Protein AF-A0A355V6T3-F1 (afdb_monomer)

Secondary structure (DSSP, 8-state):
-EEE-TTTSTT-EEE--SHHHHHHHHHHHHHHHHHHHHHTTT--SHHHHHHHHHHHHHHHHHHHB-BHHHHHHHHHHHHHHHHHHHTTT--HHHHHHHHHHHHHHHHHHHHHHHHHHHHHHHTTT--BHHHHTT----HHHHHHHHHHHHHHHT-TTGGGHHHHHGGGS--

Sequence (171 aa):
MTMPLDSFWPGALIGIQGPLDAAWLLFTAALWLLTSVYAAGSIRGPVFWTLWLVSMTGNLLLIVSQDALSFYIGFSMMSLAAYGLVIHDRTPVARRAGRIYLQLAVLGEMALLSGLIIISYQLGGAVQFAAWQGSDISALPAALVLIGLGLKAGFWPLHVWLPLAHPAAPA

Mean predicted aligned error: 4.1 Å

Solvent-accessible surface area (backbone atoms only — not comparable to full-atom values): 8857 Å² total; per-residue (Å²): 95,74,48,81,40,55,89,81,41,85,68,34,32,36,39,41,91,48,71,64,52,48,51,51,50,52,54,50,52,49,50,55,49,53,52,48,62,58,38,64,80,75,65,79,62,69,68,58,55,52,30,49,52,44,18,51,49,12,51,56,40,31,69,29,31,46,14,54,63,52,24,47,50,11,47,49,40,19,52,59,24,45,39,58,47,24,27,62,80,63,40,76,66,14,47,52,24,26,50,52,36,47,55,51,51,51,55,16,49,52,30,26,51,52,11,52,52,49,50,17,56,76,56,78,64,48,50,36,53,78,76,53,61,92,54,92,73,59,68,64,36,54,49,26,34,51,49,12,52,33,45,70,71,38,39,89,87,52,27,68,41,53,79,43,32,61,82,35,29,86,127

pLDDT: mean 92.73, std 5.42, range [69.12, 98.38]

Structure (mmCIF, N/CA/C/O backbone):
data_AF-A0A355V6T3-F1
#
_entry.id   AF-A0A355V6T3-F1
#
loop_
_atom_site.group_PDB
_atom_site.id
_atom_site.type_symbol
_atom_site.label_atom_id
_atom_site.label_alt_id
_atom_site.label_comp_id
_atom_site.label_asym_id
_atom_site.label_entity_id
_atom_site.label_seq_id
_atom_site.pdbx_PDB_ins_code
_atom_site.Cartn_x
_atom_site.Cartn_y
_atom_site.Cartn_z
_atom_site.occupancy
_atom_site.B_iso_or_equiv
_atom_site.auth_seq_id
_atom_site.auth_comp_id
_atom_site.auth_asym_id
_atom_site.auth_atom_id
_atom_site.pdbx_PDB_model_num
ATOM 1 N N . MET A 1 1 ? -7.507 -4.790 -19.985 1.00 77.12 1 MET A N 1
ATOM 2 C CA . MET A 1 1 ? -7.963 -3.441 -20.399 1.00 77.12 1 MET A CA 1
ATOM 3 C C . MET A 1 1 ? -7.373 -2.435 -19.427 1.00 77.12 1 MET A C 1
ATOM 5 O O . MET A 1 1 ? -7.514 -2.640 -18.225 1.00 77.12 1 MET A O 1
ATOM 9 N N . THR A 1 2 ? -6.680 -1.414 -19.928 1.00 87.06 2 THR A N 1
ATOM 10 C CA . THR A 1 2 ? -6.137 -0.304 -19.132 1.00 87.06 2 THR A CA 1
ATOM 11 C C . THR A 1 2 ? -6.930 0.969 -19.419 1.00 87.06 2 THR A C 1
ATOM 13 O O . THR A 1 2 ? -7.431 1.156 -20.527 1.00 87.06 2 THR A O 1
ATOM 16 N N . MET A 1 3 ? -7.082 1.818 -18.410 1.00 89.56 3 MET A N 1
ATOM 17 C CA . MET A 1 3 ? -7.765 3.102 -18.478 1.00 89.56 3 MET A CA 1
ATOM 18 C C . MET A 1 3 ? -6.817 4.188 -17.944 1.00 89.56 3 MET A C 1
ATOM 20 O O . MET A 1 3 ? -6.343 4.063 -16.810 1.00 89.56 3 MET A O 1
ATOM 24 N N . PRO A 1 4 ? -6.521 5.232 -18.738 1.00 90.56 4 PRO A N 1
ATOM 25 C CA . PRO A 1 4 ? -5.731 6.366 -18.279 1.00 90.56 4 PRO A CA 1
ATOM 26 C C . PRO A 1 4 ? -6.521 7.235 -17.301 1.00 90.56 4 PRO A C 1
ATOM 28 O O . PRO A 1 4 ? -7.731 7.421 -17.441 1.00 90.56 4 PRO A O 1
ATOM 31 N N . LEU A 1 5 ? -5.808 7.774 -16.317 1.00 88.06 5 LEU A N 1
ATOM 32 C CA . LEU A 1 5 ? -6.316 8.663 -15.273 1.00 88.06 5 LEU A CA 1
ATOM 33 C C . LEU A 1 5 ? -5.525 9.979 -15.244 1.00 88.06 5 LEU A C 1
ATOM 35 O O . LEU A 1 5 ? -5.293 10.552 -14.180 1.00 88.06 5 LEU A O 1
ATOM 39 N N . ASP A 1 6 ? -5.121 10.472 -16.417 1.00 83.44 6 ASP A N 1
ATOM 40 C CA . ASP A 1 6 ? -4.221 11.626 -16.569 1.00 83.44 6 ASP A CA 1
ATOM 41 C C . ASP A 1 6 ? -4.723 12.908 -15.878 1.00 83.44 6 ASP A C 1
ATOM 43 O O . ASP A 1 6 ? -3.938 13.803 -15.571 1.00 83.44 6 ASP A O 1
ATOM 47 N N . SER A 1 7 ? -6.027 12.997 -15.589 1.00 86.62 7 SER A N 1
ATOM 48 C CA . SER A 1 7 ? -6.628 14.093 -14.822 1.00 86.62 7 SER A CA 1
ATOM 49 C C . SER A 1 7 ? -6.164 14.166 -13.364 1.00 86.62 7 SER A C 1
ATOM 51 O O . SER A 1 7 ? -6.288 15.222 -12.750 1.00 86.62 7 SER A O 1
ATOM 53 N N . PHE A 1 8 ? -5.688 13.059 -12.788 1.00 86.19 8 PHE A N 1
ATOM 54 C CA . PHE A 1 8 ? -5.195 13.014 -11.411 1.00 86.19 8 PHE A CA 1
ATOM 55 C C . PHE A 1 8 ? -3.700 13.339 -11.345 1.00 86.19 8 PHE A C 1
ATOM 57 O O . PHE A 1 8 ? -3.297 14.229 -10.598 1.00 86.19 8 PHE A O 1
ATOM 64 N N . TRP A 1 9 ? -2.886 12.644 -12.142 1.00 85.31 9 TRP A N 1
ATOM 65 C CA . TRP A 1 9 ? -1.474 12.958 -12.364 1.00 85.31 9 TRP A CA 1
ATOM 66 C C . TRP A 1 9 ? -0.989 12.383 -13.702 1.00 85.31 9 TRP A C 1
ATOM 68 O O . TRP A 1 9 ? -1.550 11.397 -14.187 1.00 85.31 9 TRP A O 1
ATOM 78 N N . PRO A 1 10 ? 0.071 12.962 -14.300 1.00 86.81 10 PRO A N 1
ATOM 79 C CA . PRO A 1 10 ? 0.616 12.468 -15.558 1.00 86.81 10 PRO A CA 1
ATOM 80 C C . PRO A 1 10 ? 1.069 11.009 -15.451 1.00 86.81 10 PRO A C 1
ATOM 82 O O . PRO A 1 10 ? 1.846 10.658 -14.562 1.00 86.81 10 PRO A O 1
ATOM 85 N N . GLY A 1 11 ? 0.606 10.163 -16.375 1.00 85.50 11 GLY A N 1
ATOM 86 C CA . GLY A 1 11 ? 1.000 8.755 -16.432 1.00 85.50 11 GLY A CA 1
ATOM 87 C C . GLY A 1 11 ? 0.246 7.838 -15.467 1.00 85.50 11 GLY A C 1
ATOM 88 O O . GLY A 1 11 ? 0.610 6.664 -15.375 1.00 85.50 11 GLY A O 1
ATOM 89 N N . ALA A 1 12 ? -0.792 8.342 -14.788 1.00 92.38 12 ALA A N 1
ATOM 90 C CA . ALA A 1 12 ? -1.695 7.534 -13.979 1.00 92.38 12 ALA A CA 1
ATOM 91 C C . ALA A 1 12 ? -2.425 6.506 -14.855 1.00 92.38 12 ALA A C 1
ATOM 93 O O . ALA A 1 12 ? -3.135 6.861 -15.802 1.00 92.38 12 ALA A O 1
ATOM 94 N N . LEU A 1 13 ? -2.282 5.227 -14.523 1.00 94.25 13 LEU A N 1
ATOM 95 C CA . LEU A 1 13 ? -2.901 4.132 -15.253 1.00 94.25 13 LEU A CA 1
ATOM 96 C C . LEU A 1 13 ? -3.472 3.115 -14.273 1.00 94.25 13 LEU A C 1
ATOM 98 O O . LEU A 1 13 ? -2.780 2.613 -13.390 1.00 94.25 13 LEU A O 1
ATOM 102 N N . ILE A 1 14 ? -4.729 2.743 -14.495 1.00 94.19 14 ILE A N 1
ATOM 103 C CA . ILE A 1 14 ? -5.340 1.586 -13.844 1.00 94.19 14 ILE A CA 1
ATOM 104 C C . ILE A 1 14 ? -5.727 0.554 -14.891 1.00 94.19 14 ILE A C 1
ATOM 106 O O . ILE A 1 14 ? -5.997 0.877 -16.047 1.00 94.19 14 ILE A O 1
ATOM 110 N N . GLY A 1 15 ? -5.763 -0.711 -14.515 1.00 94.12 15 GLY A N 1
ATOM 111 C CA . GLY A 1 15 ? -6.179 -1.757 -15.424 1.00 94.12 15 GLY A CA 1
ATOM 112 C C . GLY A 1 15 ? -6.012 -3.150 -14.866 1.00 94.12 15 GLY A C 1
ATOM 113 O O . GLY A 1 15 ? -5.410 -3.369 -13.821 1.00 94.12 15 GLY A O 1
ATOM 114 N N . ILE A 1 16 ? -6.551 -4.090 -15.629 1.00 93.75 16 ILE A N 1
ATOM 115 C CA . ILE A 1 16 ? -6.427 -5.529 -15.414 1.00 93.75 16 ILE A CA 1
ATOM 116 C C . ILE A 1 16 ? -5.705 -6.065 -16.648 1.00 93.75 16 ILE A C 1
ATOM 118 O O . ILE A 1 16 ? -6.240 -5.948 -17.763 1.00 93.75 16 ILE A O 1
ATOM 122 N N . GLN A 1 17 ? -4.482 -6.577 -16.479 1.00 88.56 17 GLN A N 1
ATOM 123 C CA . GLN A 1 17 ? -3.663 -7.041 -17.601 1.00 88.56 17 GLN A CA 1
ATOM 124 C C . GLN A 1 17 ? -3.910 -8.515 -17.917 1.00 88.56 17 GLN A C 1
ATOM 126 O O . GLN A 1 17 ? -3.915 -8.892 -19.088 1.00 88.56 17 GLN A O 1
ATOM 131 N N . GLY A 1 18 ? -4.163 -9.336 -16.895 1.00 90.44 18 GLY A N 1
ATOM 132 C CA . GLY A 1 18 ? -4.325 -10.777 -17.063 1.00 90.44 18 GLY A CA 1
ATOM 133 C C . GLY A 1 18 ? -5.387 -11.420 -16.169 1.00 90.44 18 GLY A C 1
ATOM 134 O O . GLY A 1 18 ? -6.005 -10.761 -15.328 1.00 90.44 18 GLY A O 1
ATOM 135 N N . PRO A 1 19 ? -5.596 -12.740 -16.332 1.00 92.62 19 PRO A N 1
ATOM 136 C CA . PRO A 1 19 ? -6.541 -13.501 -15.518 1.00 92.62 19 PRO A CA 1
ATOM 137 C C . PRO A 1 19 ? -6.129 -13.554 -14.042 1.00 92.62 19 PRO A C 1
ATOM 139 O O . PRO A 1 19 ? -6.999 -13.642 -13.181 1.00 92.62 19 PRO A O 1
ATOM 142 N N . LEU A 1 20 ? -4.826 -13.466 -13.744 1.00 92.38 20 LEU A N 1
ATOM 143 C CA . LEU A 1 20 ? -4.314 -13.439 -12.374 1.00 92.38 20 LEU A CA 1
ATOM 144 C C . LEU A 1 20 ? -4.763 -12.174 -11.632 1.00 92.38 20 LEU A C 1
ATOM 146 O O . LEU A 1 20 ? -5.335 -12.288 -10.552 1.00 92.38 20 LEU A O 1
ATOM 150 N N . ASP A 1 21 ? -4.571 -10.995 -12.227 1.00 90.94 21 ASP A N 1
ATOM 151 C CA . ASP A 1 21 ? -4.984 -9.717 -11.631 1.00 90.94 21 ASP A CA 1
ATOM 152 C C . ASP A 1 21 ? -6.497 -9.695 -11.389 1.00 90.94 21 ASP A C 1
ATOM 154 O O . ASP A 1 21 ? -6.961 -9.289 -10.325 1.00 90.94 21 ASP A O 1
ATOM 158 N N . ALA A 1 22 ? -7.274 -10.189 -12.362 1.00 94.25 22 ALA A N 1
ATOM 159 C CA . ALA A 1 22 ? -8.725 -10.293 -12.253 1.00 94.25 22 ALA A CA 1
ATOM 160 C C . ALA A 1 22 ? -9.142 -11.233 -11.113 1.00 94.25 22 ALA A C 1
ATOM 162 O O . ALA A 1 22 ? -10.001 -10.883 -10.304 1.00 94.25 22 ALA A O 1
ATOM 163 N N . ALA A 1 23 ? -8.523 -12.414 -11.030 1.00 95.88 23 ALA A N 1
ATOM 164 C CA . ALA A 1 23 ? -8.791 -13.380 -9.973 1.00 95.88 23 ALA A CA 1
ATOM 165 C C . ALA A 1 23 ? -8.42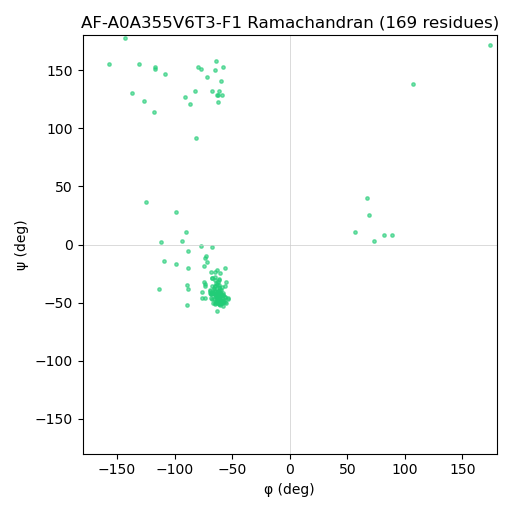9 -12.812 -8.595 1.00 95.88 23 ALA A C 1
ATOM 167 O O . ALA A 1 23 ? -9.211 -12.951 -7.656 1.00 95.88 23 ALA A 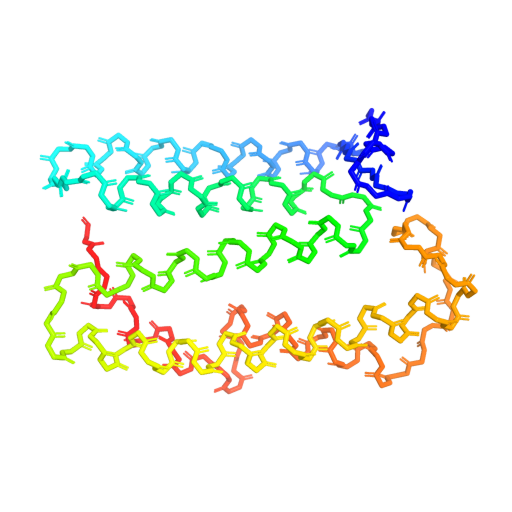O 1
ATOM 168 N N . TRP A 1 24 ? -7.289 -12.127 -8.479 1.00 95.31 24 TRP A N 1
ATOM 169 C CA . TRP A 1 24 ? -6.845 -11.506 -7.235 1.00 95.31 24 TRP A CA 1
ATOM 170 C C . TRP A 1 24 ? -7.755 -10.354 -6.798 1.00 95.31 24 TRP A C 1
ATOM 172 O O . TRP A 1 24 ? -8.118 -10.264 -5.622 1.00 95.31 24 TRP A O 1
ATOM 182 N N . LEU A 1 25 ? -8.188 -9.514 -7.741 1.00 96.25 25 LEU A N 1
ATOM 183 C CA . LEU A 1 25 ? -9.142 -8.438 -7.487 1.00 96.25 25 LEU A CA 1
ATOM 184 C C . LEU A 1 25 ? -10.487 -8.990 -7.002 1.00 96.25 25 LEU A C 1
ATOM 186 O O . LEU A 1 25 ? -11.002 -8.532 -5.984 1.00 96.25 25 LEU A O 1
ATOM 190 N N . LEU A 1 26 ? -11.038 -9.993 -7.695 1.00 96.75 26 LEU A N 1
ATOM 191 C CA . LEU A 1 26 ? -12.306 -10.628 -7.325 1.00 96.75 26 LEU A CA 1
ATOM 192 C C . LEU A 1 26 ? -12.222 -11.316 -5.965 1.00 96.75 26 LEU A C 1
ATOM 194 O O . LEU A 1 26 ? -13.110 -11.140 -5.134 1.00 96.75 26 LEU A O 1
ATOM 198 N N . PHE A 1 27 ? -11.147 -12.067 -5.726 1.00 97.25 27 PHE A N 1
ATOM 199 C CA . PHE A 1 27 ? -10.890 -12.717 -4.446 1.00 97.25 27 PHE A CA 1
ATOM 200 C C . PHE A 1 27 ? -10.868 -11.696 -3.308 1.00 97.25 27 PHE A C 1
ATOM 202 O O . PHE A 1 27 ? -11.571 -11.847 -2.309 1.00 97.25 27 PHE A O 1
ATOM 209 N N . THR A 1 28 ? -10.114 -10.615 -3.487 1.00 96.56 28 THR A N 1
ATOM 210 C CA . THR A 1 28 ? -9.952 -9.598 -2.451 1.00 96.56 28 THR A CA 1
ATOM 211 C C . THR A 1 28 ? -11.246 -8.814 -2.220 1.00 96.56 28 THR A C 1
ATOM 213 O O . THR A 1 28 ? -11.643 -8.603 -1.076 1.00 96.56 28 THR A O 1
ATOM 216 N N . ALA A 1 29 ? -11.966 -8.450 -3.285 1.00 96.88 29 ALA A N 1
ATOM 217 C CA . ALA A 1 29 ? -13.276 -7.810 -3.184 1.00 96.88 29 ALA A CA 1
ATOM 218 C C . ALA A 1 29 ? -14.306 -8.704 -2.471 1.00 96.88 29 ALA A C 1
ATOM 220 O O . ALA A 1 29 ? -15.069 -8.215 -1.637 1.00 96.88 29 ALA A O 1
ATOM 221 N N . ALA A 1 30 ? -14.303 -10.013 -2.744 1.00 97.69 30 ALA A N 1
ATOM 222 C CA . ALA A 1 30 ? -15.159 -10.969 -2.051 1.00 97.69 30 ALA A CA 1
ATOM 223 C C . ALA A 1 30 ? -14.826 -11.049 -0.554 1.00 97.69 30 ALA A C 1
ATOM 225 O O . ALA A 1 30 ? -15.739 -11.033 0.268 1.00 97.69 30 ALA A O 1
ATOM 226 N N . LEU A 1 31 ? -13.541 -11.065 -0.179 1.00 96.94 31 LEU A N 1
ATOM 227 C CA . LEU A 1 31 ? -13.135 -11.035 1.229 1.00 96.94 31 LEU A CA 1
ATOM 228 C C . LEU A 1 31 ? -13.601 -9.759 1.934 1.00 96.94 31 LEU A C 1
ATOM 230 O O . LEU A 1 31 ? -14.192 -9.854 3.010 1.00 96.94 31 LEU A O 1
ATOM 234 N N . TRP A 1 32 ? -13.401 -8.583 1.327 1.00 97.06 32 TRP A N 1
ATOM 235 C CA . TRP A 1 32 ? -13.902 -7.315 1.870 1.00 97.06 32 TRP A CA 1
ATOM 236 C C . TRP A 1 32 ? -15.421 -7.336 2.048 1.00 97.06 32 TRP A C 1
ATOM 238 O O . TRP A 1 32 ? -15.925 -6.899 3.081 1.00 97.06 32 TRP A O 1
ATOM 248 N N . LEU A 1 33 ? -16.165 -7.883 1.084 1.00 96.19 33 LEU A N 1
ATOM 249 C CA . LEU A 1 33 ? -17.620 -7.988 1.170 1.00 96.19 33 LEU A CA 1
ATOM 250 C C . LEU A 1 33 ? -18.059 -8.921 2.306 1.00 96.19 33 LEU A C 1
ATOM 252 O O . LEU A 1 33 ? -18.876 -8.533 3.138 1.00 96.19 33 LEU A O 1
ATOM 256 N N . LEU A 1 34 ? -17.505 -10.134 2.365 1.00 96.56 34 LEU A N 1
ATOM 257 C CA . LEU A 1 34 ? -17.860 -11.136 3.374 1.00 96.56 34 LEU A CA 1
ATOM 258 C C . LEU A 1 34 ? -17.555 -10.644 4.793 1.00 96.56 34 LEU A C 1
ATOM 260 O O . LEU A 1 34 ? -18.388 -10.771 5.689 1.00 96.56 34 LEU A O 1
ATOM 264 N N . THR A 1 35 ? -16.389 -10.028 4.985 1.00 94.69 35 THR A N 1
ATOM 265 C CA . THR A 1 35 ? -15.995 -9.446 6.275 1.00 94.69 35 THR A CA 1
ATOM 266 C C . THR A 1 35 ? -16.852 -8.235 6.642 1.00 94.69 35 THR A C 1
ATOM 268 O O . THR A 1 35 ? -17.226 -8.099 7.804 1.00 94.69 35 THR A O 1
ATOM 271 N N . SER A 1 36 ? -17.268 -7.414 5.669 1.00 94.81 36 SER A N 1
ATOM 272 C CA . SER A 1 36 ? -18.232 -6.327 5.900 1.00 94.81 36 SER A CA 1
ATOM 273 C C . SER A 1 36 ? -19.585 -6.860 6.380 1.00 94.81 36 SER A C 1
ATOM 275 O O . SER A 1 36 ? -20.146 -6.336 7.338 1.00 94.81 36 SER A O 1
ATOM 277 N N . VAL A 1 37 ? -20.111 -7.914 5.745 1.00 95.00 37 VAL A N 1
ATOM 278 C CA . VAL A 1 37 ? -21.391 -8.535 6.137 1.00 95.00 37 VAL A CA 1
ATOM 279 C C . VAL A 1 37 ? -21.308 -9.104 7.551 1.00 95.00 37 VAL A C 1
ATOM 281 O O . VAL A 1 37 ? -22.223 -8.900 8.347 1.00 95.00 37 VAL A O 1
ATOM 284 N N . TYR A 1 38 ? -20.202 -9.771 7.882 1.00 93.56 38 TYR A N 1
ATOM 285 C CA . TYR A 1 38 ? -19.962 -10.290 9.224 1.00 93.56 38 TYR A CA 1
ATOM 286 C C . TYR A 1 38 ? -19.873 -9.160 10.270 1.00 93.56 38 TYR A C 1
ATOM 288 O O . TYR A 1 38 ? -20.603 -9.174 11.263 1.00 93.56 38 TYR A O 1
ATOM 296 N N . ALA A 1 39 ? -19.056 -8.132 10.017 1.00 92.56 39 ALA A N 1
ATOM 297 C CA . ALA A 1 39 ? -18.845 -7.017 10.942 1.00 92.56 39 ALA A CA 1
ATOM 298 C C . ALA A 1 39 ? -20.083 -6.114 11.109 1.00 92.56 39 ALA A C 1
ATOM 300 O O . ALA A 1 39 ? -20.237 -5.467 12.144 1.00 92.56 39 ALA A O 1
ATOM 301 N N . ALA A 1 40 ? -21.001 -6.081 10.135 1.00 91.88 40 ALA A N 1
ATOM 302 C CA . ALA A 1 40 ? -22.241 -5.302 10.211 1.00 91.88 40 ALA A CA 1
ATOM 303 C C . ALA A 1 40 ? -23.153 -5.709 11.383 1.00 91.88 40 ALA A C 1
ATOM 305 O O . ALA A 1 40 ? -23.948 -4.891 11.857 1.00 91.88 40 ALA A O 1
ATOM 306 N N . GLY A 1 41 ? -23.035 -6.950 11.870 1.00 90.25 41 GLY A N 1
ATOM 307 C CA . GLY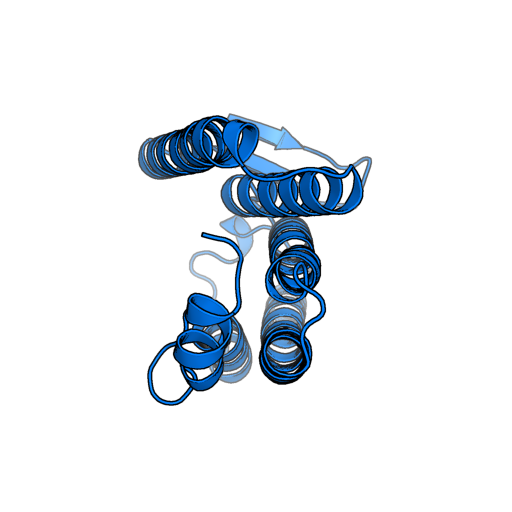 A 1 41 ? -23.787 -7.433 13.028 1.00 90.25 41 GLY A CA 1
ATOM 308 C C . GLY A 1 41 ? -23.279 -6.895 14.371 1.00 90.25 41 GLY A C 1
ATOM 309 O O . GLY A 1 41 ? -24.080 -6.685 15.285 1.00 90.25 41 GLY A O 1
ATOM 310 N N . SER A 1 42 ? -21.973 -6.642 14.491 1.00 89.88 42 SER A N 1
ATOM 311 C CA . SER A 1 42 ? -21.296 -6.356 15.764 1.00 89.88 42 SER A CA 1
ATOM 312 C C . SER A 1 42 ? -20.753 -4.928 15.866 1.00 89.88 42 SER A C 1
ATOM 314 O O . SER A 1 42 ? -20.858 -4.308 16.926 1.00 89.88 42 SER A O 1
ATOM 316 N N . ILE A 1 43 ? -20.215 -4.369 14.780 1.00 92.19 43 ILE A N 1
ATOM 317 C CA . ILE A 1 43 ? -19.502 -3.091 14.798 1.00 92.19 43 ILE A CA 1
ATOM 318 C C . ILE A 1 43 ? -20.445 -1.920 14.529 1.00 92.19 43 ILE A C 1
ATOM 320 O O . ILE A 1 43 ? -21.158 -1.850 13.523 1.00 92.19 43 ILE A O 1
ATOM 324 N N . ARG A 1 44 ? -20.416 -0.937 15.431 1.00 87.25 44 ARG A N 1
ATOM 32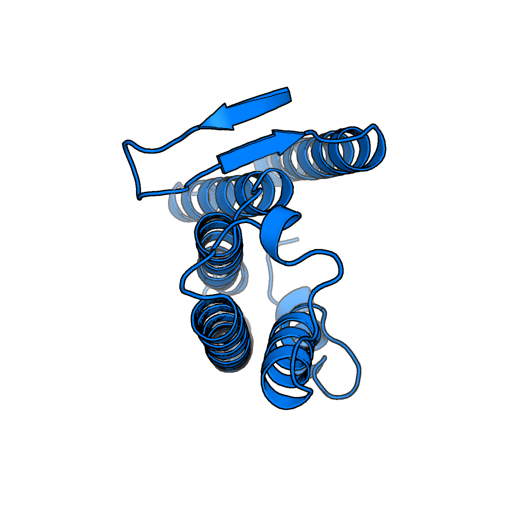5 C CA . ARG A 1 44 ? -21.215 0.289 15.344 1.00 87.25 44 ARG A CA 1
ATOM 326 C C . ARG A 1 44 ? -20.317 1.515 15.223 1.00 87.25 44 ARG A C 1
ATOM 328 O O . ARG A 1 44 ? -19.219 1.569 15.767 1.00 87.25 44 ARG A O 1
ATOM 335 N N . GLY A 1 45 ? -20.845 2.542 14.567 1.00 90.06 45 GLY A N 1
ATOM 336 C CA . GLY A 1 45 ? -20.234 3.866 14.508 1.00 90.06 45 GLY A CA 1
ATOM 337 C C . GLY A 1 45 ? -19.617 4.192 13.143 1.00 90.06 45 GLY A C 1
ATOM 338 O O . GLY A 1 45 ? -18.948 3.354 12.540 1.00 90.06 45 GLY A O 1
ATOM 339 N N . PRO A 1 46 ? -19.808 5.428 12.651 1.00 93.25 46 PRO A N 1
ATOM 340 C CA . PRO A 1 46 ? -19.424 5.805 11.291 1.00 93.25 46 PRO A CA 1
ATOM 341 C C . PRO A 1 46 ? -17.907 5.812 11.080 1.00 93.25 46 PRO A C 1
ATOM 343 O O . PRO A 1 46 ? -17.445 5.531 9.985 1.00 93.25 46 PRO A O 1
ATOM 346 N N . VAL A 1 47 ? -17.118 6.079 12.127 1.00 95.12 47 VAL A N 1
ATOM 347 C CA . VAL A 1 47 ? -15.653 6.186 12.016 1.00 95.12 47 VAL A CA 1
ATOM 348 C C . VAL A 1 47 ? -15.016 4.869 11.570 1.00 95.12 47 VAL A C 1
ATOM 350 O O . VAL A 1 47 ? -14.144 4.890 10.706 1.00 95.12 47 VAL A O 1
ATOM 353 N N . PHE A 1 48 ? -15.460 3.734 12.121 1.00 95.06 48 PHE A N 1
ATOM 354 C CA . PHE A 1 48 ? -14.960 2.423 11.704 1.00 95.06 48 PHE A CA 1
ATOM 355 C C . PHE A 1 48 ? -15.271 2.169 10.233 1.00 95.06 48 PHE A C 1
ATOM 357 O O . PHE A 1 48 ? -14.367 1.870 9.466 1.00 95.06 48 PHE A O 1
ATOM 364 N N . TRP A 1 49 ? -16.531 2.356 9.831 1.00 96.06 49 TRP A N 1
ATOM 365 C CA . TRP A 1 49 ? -16.975 2.094 8.464 1.00 96.06 49 TRP A CA 1
ATOM 366 C C . TRP A 1 49 ? -16.316 3.018 7.440 1.00 96.06 49 TRP A C 1
ATOM 368 O O . TRP A 1 49 ? -15.954 2.564 6.360 1.00 96.06 49 TRP A O 1
ATOM 378 N N . THR A 1 50 ? -16.064 4.282 7.785 1.00 97.31 50 THR A N 1
ATOM 379 C CA . THR A 1 50 ? -15.283 5.184 6.931 1.00 97.31 50 THR A CA 1
ATOM 380 C C . THR A 1 50 ? -13.855 4.676 6.752 1.00 97.31 50 THR A C 1
ATOM 382 O O . THR A 1 50 ? -13.384 4.573 5.624 1.00 97.31 50 THR A O 1
ATOM 385 N N . LEU A 1 51 ? -13.162 4.324 7.839 1.00 97.25 51 LEU A N 1
ATOM 386 C CA . LEU A 1 51 ? -11.792 3.800 7.765 1.00 97.25 51 LEU A CA 1
ATOM 387 C C . LEU A 1 51 ? -11.732 2.450 7.042 1.00 97.25 51 LEU A C 1
ATOM 389 O O . LEU A 1 51 ? -10.795 2.191 6.295 1.00 97.25 51 LEU A O 1
ATOM 393 N N . TRP A 1 52 ? -12.750 1.614 7.222 1.00 97.00 52 TRP A N 1
ATOM 394 C CA . TRP A 1 52 ? -12.907 0.339 6.540 1.00 97.00 52 TRP A CA 1
ATOM 395 C C . TRP A 1 52 ? -13.020 0.531 5.028 1.00 97.00 52 TRP A C 1
ATOM 397 O O . TRP A 1 52 ? -12.248 -0.053 4.274 1.00 97.00 52 TRP A O 1
ATOM 407 N N . LEU A 1 53 ? -13.918 1.416 4.587 1.00 97.25 53 LEU A N 1
ATOM 408 C CA . LEU A 1 53 ? -14.116 1.726 3.171 1.00 97.25 53 LEU A CA 1
ATOM 409 C C . LEU A 1 53 ? -12.897 2.411 2.548 1.00 97.25 53 LEU A C 1
ATOM 411 O O . LEU A 1 53 ? -12.555 2.111 1.407 1.00 97.25 53 LEU A O 1
ATOM 415 N N . VAL A 1 54 ? -12.210 3.292 3.281 1.00 98.25 54 VAL A N 1
ATOM 416 C CA . VAL A 1 54 ? -10.940 3.881 2.824 1.00 98.25 54 VAL A CA 1
ATOM 417 C C . VAL A 1 54 ? -9.874 2.795 2.679 1.00 98.25 54 VAL A C 1
ATOM 419 O O . VAL A 1 54 ? -9.178 2.759 1.666 1.00 98.25 54 VAL A O 1
ATOM 422 N N . SER A 1 55 ? -9.782 1.871 3.639 1.00 97.62 55 SER A N 1
ATOM 423 C CA . SER A 1 55 ? -8.821 0.768 3.584 1.00 97.62 55 SER A CA 1
ATOM 424 C C . SER A 1 55 ? -9.081 -0.161 2.395 1.00 97.62 55 SER A C 1
ATOM 426 O O . SER A 1 55 ? -8.176 -0.439 1.607 1.00 97.62 55 SER A O 1
ATOM 428 N N . MET A 1 56 ? -10.345 -0.551 2.209 1.00 97.94 56 MET A N 1
ATOM 429 C CA . MET A 1 56 ? -10.820 -1.314 1.057 1.00 97.94 56 MET A CA 1
ATOM 430 C C . MET A 1 56 ? -10.513 -0.591 -0.257 1.00 97.94 56 MET A C 1
ATOM 432 O O . MET A 1 56 ? -9.973 -1.196 -1.176 1.00 97.94 56 MET A O 1
ATOM 436 N N . THR A 1 57 ? -10.812 0.706 -0.352 1.00 98.00 57 THR A N 1
ATOM 437 C CA . THR A 1 57 ? -10.569 1.496 -1.569 1.00 98.00 57 THR A CA 1
ATOM 438 C C . THR A 1 57 ? -9.084 1.532 -1.911 1.00 98.00 57 THR A C 1
ATOM 440 O O . THR A 1 57 ? -8.721 1.266 -3.054 1.00 98.00 57 THR A O 1
ATOM 443 N N . GLY A 1 58 ? -8.217 1.790 -0.926 1.00 97.88 58 GLY A N 1
ATOM 444 C CA . GLY A 1 58 ? -6.770 1.764 -1.127 1.00 97.88 58 GLY A CA 1
ATOM 445 C C . GLY A 1 58 ? -6.270 0.391 -1.585 1.00 97.88 58 GLY A C 1
ATOM 446 O O . GLY A 1 58 ? -5.470 0.293 -2.514 1.00 97.88 58 GLY A O 1
ATOM 447 N N . ASN A 1 59 ? -6.803 -0.676 -0.990 1.00 97.94 59 ASN A N 1
ATOM 448 C CA . ASN A 1 59 ? -6.466 -2.047 -1.346 1.00 97.94 59 ASN A CA 1
ATOM 449 C C . ASN A 1 59 ? -6.912 -2.434 -2.767 1.00 97.94 59 ASN A C 1
ATOM 451 O O . ASN A 1 59 ? -6.158 -3.065 -3.499 1.00 97.94 59 ASN A O 1
ATOM 455 N N . LEU A 1 60 ? -8.108 -2.036 -3.192 1.00 97.25 60 LEU A N 1
ATOM 456 C CA . LEU A 1 60 ? -8.557 -2.286 -4.561 1.00 97.25 60 LEU A CA 1
ATOM 457 C C . LEU A 1 60 ? -7.767 -1.436 -5.565 1.00 97.25 60 LEU A C 1
ATOM 459 O O . LEU A 1 60 ? -7.373 -1.944 -6.613 1.00 97.25 60 LEU A O 1
ATOM 463 N N . LEU A 1 61 ? -7.480 -0.174 -5.225 1.00 96.44 61 LEU A N 1
ATOM 464 C CA . LEU A 1 61 ? -6.695 0.735 -6.060 1.00 96.44 61 LEU A CA 1
ATOM 465 C C . LEU A 1 61 ? -5.287 0.193 -6.314 1.00 96.44 61 LEU A C 1
ATOM 467 O O . LEU A 1 61 ? -4.857 0.158 -7.466 1.00 96.44 61 LEU A O 1
ATOM 471 N N . LEU A 1 62 ? -4.576 -0.267 -5.277 1.00 96.25 62 LEU A N 1
ATOM 472 C CA . LEU A 1 62 ? -3.211 -0.772 -5.457 1.00 96.25 62 LEU A CA 1
ATOM 473 C C . LEU A 1 62 ? -3.170 -2.038 -6.329 1.00 96.25 62 LEU A C 1
ATOM 475 O O . LEU A 1 62 ? -2.201 -2.220 -7.056 1.00 96.25 62 LEU A O 1
ATOM 479 N N . ILE A 1 63 ? -4.216 -2.878 -6.306 1.00 95.94 63 ILE A N 1
ATOM 480 C CA . ILE A 1 63 ? -4.305 -4.088 -7.147 1.00 95.94 63 ILE A CA 1
ATOM 481 C C . ILE A 1 63 ? -4.439 -3.728 -8.628 1.00 95.94 63 ILE A C 1
ATOM 483 O O . ILE A 1 63 ? -3.825 -4.371 -9.473 1.00 95.94 63 ILE A O 1
ATOM 487 N N . VAL A 1 64 ? -5.244 -2.713 -8.952 1.00 96.25 64 VAL A N 1
ATOM 488 C CA . VAL A 1 64 ? -5.480 -2.313 -10.350 1.00 96.25 64 VAL A CA 1
ATOM 489 C C . VAL A 1 64 ? -4.461 -1.299 -10.866 1.00 96.25 64 VAL A C 1
ATOM 491 O O . VAL A 1 64 ? -4.509 -0.946 -12.040 1.00 96.25 64 VAL A O 1
ATOM 494 N N . SER A 1 65 ? -3.561 -0.802 -10.020 1.00 96.12 65 SER A N 1
ATOM 495 C CA . SER A 1 65 ? -2.570 0.212 -10.388 1.00 96.12 65 SER A CA 1
ATOM 496 C C . SER A 1 65 ? -1.540 -0.331 -11.376 1.00 96.12 65 SER A C 1
ATOM 498 O O . SER A 1 65 ? -0.950 -1.385 -11.164 1.00 96.12 65 SER A O 1
ATOM 500 N N . GLN A 1 66 ? -1.292 0.426 -12.442 1.00 96.06 66 GLN A N 1
ATOM 501 C CA . GLN A 1 66 ? -0.311 0.110 -13.488 1.00 96.06 66 GLN A CA 1
ATOM 502 C C . GLN A 1 66 ? 0.881 1.082 -13.483 1.00 96.06 66 GLN A C 1
ATOM 504 O O . GLN A 1 66 ? 1.799 0.967 -14.301 1.00 96.06 66 GLN A O 1
ATOM 509 N N . ASP A 1 67 ? 0.882 2.018 -12.538 1.00 95.81 67 ASP A N 1
ATOM 510 C CA . ASP A 1 67 ? 1.965 2.943 -12.248 1.00 95.81 67 ASP A CA 1
ATOM 511 C C . ASP A 1 67 ? 2.298 2.971 -10.750 1.00 95.81 67 ASP A C 1
ATOM 513 O O . ASP A 1 67 ? 1.471 2.676 -9.879 1.00 95.81 67 ASP A O 1
ATOM 517 N N . ALA A 1 68 ? 3.540 3.346 -10.461 1.00 96.25 68 ALA A N 1
ATOM 518 C CA . ALA A 1 68 ? 4.115 3.344 -9.127 1.00 96.25 68 ALA A CA 1
ATOM 519 C C . ALA A 1 68 ? 3.436 4.316 -8.157 1.00 96.25 68 ALA A C 1
ATOM 521 O O . ALA A 1 68 ? 3.360 4.026 -6.961 1.00 96.25 68 ALA A O 1
ATOM 522 N N . LEU A 1 69 ? 2.942 5.455 -8.651 1.00 95.06 69 LEU A N 1
ATOM 523 C CA . LEU A 1 69 ? 2.329 6.470 -7.802 1.00 95.06 69 LEU A CA 1
ATOM 524 C C . LEU A 1 69 ? 0.920 6.047 -7.376 1.00 95.06 69 LEU A C 1
ATOM 526 O O . LEU A 1 69 ? 0.627 6.079 -6.181 1.00 95.06 69 LEU A O 1
ATOM 530 N N . SER A 1 70 ? 0.089 5.563 -8.306 1.00 96.00 70 SER A N 1
ATOM 531 C CA . SER A 1 70 ? -1.219 4.963 -7.993 1.00 96.00 70 SER A CA 1
ATOM 532 C C . SER A 1 70 ? -1.080 3.807 -7.007 1.00 96.00 70 SER A C 1
ATOM 534 O O . SER A 1 70 ? -1.798 3.755 -6.004 1.00 96.00 70 SER A O 1
ATOM 536 N N . PHE A 1 71 ? -0.099 2.927 -7.244 1.00 96.94 71 PHE A N 1
ATOM 537 C CA . PHE A 1 71 ? 0.191 1.807 -6.356 1.00 96.94 71 PHE A CA 1
ATOM 538 C C . PHE A 1 71 ? 0.532 2.289 -4.945 1.00 96.94 71 PHE A C 1
ATOM 540 O O . PHE A 1 71 ? -0.068 1.829 -3.973 1.00 96.94 71 PHE A O 1
ATOM 547 N N . TYR A 1 72 ? 1.458 3.246 -4.824 1.00 97.31 72 TYR A N 1
ATOM 548 C CA . TYR A 1 72 ? 1.866 3.794 -3.534 1.00 97.31 72 TYR A CA 1
ATOM 549 C C . TYR A 1 72 ? 0.708 4.486 -2.806 1.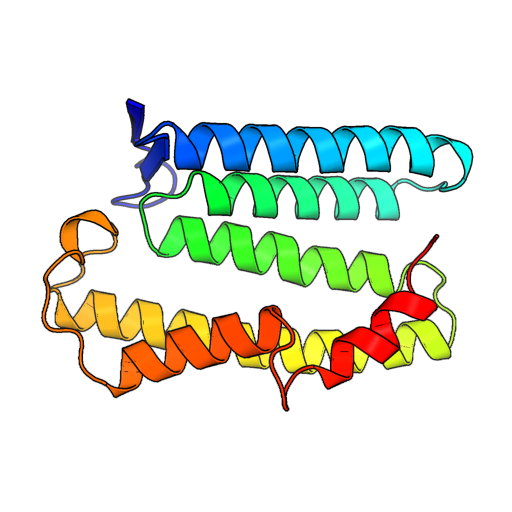00 97.31 72 TYR A C 1
ATOM 551 O O . TYR A 1 72 ? 0.537 4.286 -1.604 1.00 97.31 72 TYR A O 1
ATOM 559 N N . ILE A 1 73 ? -0.116 5.258 -3.519 1.00 96.44 73 ILE A N 1
ATOM 560 C CA . ILE A 1 73 ? -1.281 5.936 -2.940 1.00 96.44 73 ILE A CA 1
ATOM 561 C C . ILE A 1 73 ? -2.282 4.915 -2.404 1.00 96.44 73 ILE A C 1
ATOM 563 O O . ILE A 1 73 ? -2.707 5.036 -1.255 1.00 96.44 73 ILE A O 1
ATOM 567 N N . GLY A 1 74 ? -2.630 3.889 -3.187 1.00 97.38 74 GLY A N 1
ATOM 568 C CA . GLY A 1 74 ? -3.519 2.823 -2.725 1.00 97.38 74 GLY A CA 1
ATOM 569 C C . GLY A 1 74 ? -2.945 2.080 -1.516 1.00 97.38 74 GLY A C 1
ATOM 570 O O . GLY A 1 74 ? -3.634 1.862 -0.517 1.00 97.38 74 GLY A O 1
ATOM 571 N N . PHE A 1 75 ? -1.649 1.774 -1.559 1.00 96.94 75 PHE A N 1
ATOM 572 C CA . PHE A 1 75 ? -0.935 1.095 -0.484 1.00 96.94 75 PHE A CA 1
ATOM 573 C C . PHE A 1 75 ? -0.896 1.907 0.819 1.00 96.94 75 PHE A C 1
ATOM 575 O O . PHE A 1 75 ? -1.230 1.373 1.879 1.00 96.94 75 PHE A O 1
ATOM 582 N N . SER A 1 76 ? -0.537 3.192 0.753 1.00 97.00 76 SER A N 1
ATOM 583 C CA . SER A 1 76 ? -0.493 4.094 1.911 1.00 97.00 76 SER A CA 1
ATOM 584 C C . SER A 1 76 ? -1.901 4.372 2.450 1.00 97.00 76 SER A C 1
ATOM 586 O O . SER A 1 76 ? -2.131 4.290 3.655 1.00 97.00 76 SER A O 1
ATOM 588 N N . MET A 1 77 ? -2.892 4.571 1.573 1.00 97.31 77 MET A N 1
ATOM 589 C CA . MET A 1 77 ? -4.297 4.730 1.965 1.00 97.31 77 MET A CA 1
ATOM 590 C C . MET A 1 77 ? -4.809 3.516 2.751 1.00 97.31 77 MET A C 1
ATOM 592 O O . MET A 1 77 ? -5.354 3.676 3.844 1.00 97.31 77 MET A O 1
ATOM 596 N N . MET A 1 78 ? -4.579 2.304 2.234 1.00 97.31 78 MET A N 1
ATOM 597 C CA . MET A 1 78 ? -4.904 1.053 2.926 1.00 97.31 78 MET A CA 1
ATOM 598 C C . MET A 1 78 ? -4.194 0.966 4.284 1.00 97.31 78 MET A C 1
ATOM 600 O O . MET A 1 78 ? -4.802 0.693 5.320 1.00 97.31 78 MET A O 1
ATOM 604 N N . SER A 1 79 ? -2.889 1.227 4.277 1.00 94.62 79 SER A N 1
ATOM 605 C CA . SER A 1 79 ? -2.004 1.131 5.433 1.00 94.62 79 SER A CA 1
ATOM 606 C C . SER A 1 79 ? -2.407 2.063 6.580 1.00 94.62 79 SER A C 1
ATOM 608 O O . SER A 1 79 ? -2.577 1.615 7.720 1.00 94.62 79 SER A O 1
ATOM 610 N N . LEU A 1 80 ? -2.585 3.349 6.289 1.00 95.75 80 LEU A N 1
ATOM 611 C CA . LEU A 1 80 ? -2.883 4.372 7.284 1.00 95.75 80 LEU A CA 1
ATOM 612 C C . LEU A 1 80 ? -4.324 4.266 7.791 1.00 95.75 80 LEU A C 1
ATOM 614 O O . LEU A 1 80 ? -4.569 4.470 8.980 1.00 95.75 80 LEU A O 1
ATOM 618 N N . ALA A 1 81 ? -5.277 3.873 6.940 1.00 97.00 81 ALA A N 1
ATOM 619 C CA . ALA A 1 81 ? -6.644 3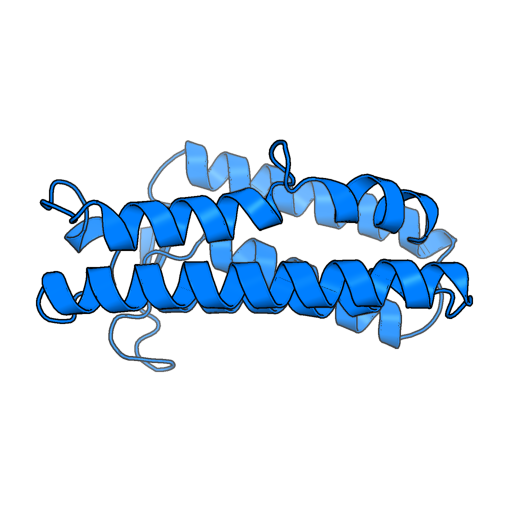.611 7.383 1.00 97.00 81 ALA A CA 1
ATOM 620 C C . ALA A 1 81 ? -6.713 2.414 8.346 1.00 97.00 81 ALA A C 1
ATOM 622 O O . ALA A 1 81 ? -7.388 2.485 9.376 1.00 97.00 81 ALA A O 1
ATOM 623 N N . ALA A 1 82 ? -5.944 1.353 8.078 1.00 93.75 82 ALA A N 1
ATOM 624 C CA . ALA A 1 82 ? -5.870 0.184 8.949 1.00 93.75 82 ALA A CA 1
ATOM 625 C C . ALA A 1 82 ? -5.333 0.503 10.357 1.00 93.75 82 ALA A C 1
ATOM 627 O O . ALA A 1 82 ? -5.779 -0.119 11.319 1.00 93.75 82 ALA A O 1
ATOM 628 N N . TYR A 1 83 ? -4.469 1.515 10.528 1.00 94.56 83 TYR A N 1
ATOM 629 C CA . TYR A 1 83 ? -4.085 1.985 11.871 1.00 94.56 83 TYR A CA 1
ATOM 630 C C . TYR A 1 83 ? -5.315 2.396 12.691 1.00 94.56 83 TYR A C 1
ATOM 632 O O . TYR A 1 83 ? -5.449 2.005 13.850 1.00 94.56 83 TYR A O 1
ATOM 640 N N . GLY A 1 84 ? -6.229 3.153 12.078 1.00 94.38 84 GLY A N 1
ATOM 641 C CA . GLY A 1 84 ? -7.464 3.591 12.719 1.00 94.38 84 GLY A CA 1
ATOM 642 C C . GLY A 1 84 ? -8.378 2.424 13.109 1.00 94.38 84 GLY A C 1
ATOM 643 O O . GLY A 1 84 ? -9.018 2.480 14.159 1.00 94.38 84 GLY A O 1
ATOM 644 N N . LEU A 1 85 ? -8.389 1.355 12.306 1.00 94.12 85 LEU A N 1
ATOM 645 C CA . LEU A 1 85 ? -9.116 0.118 12.605 1.00 94.12 85 LEU A CA 1
ATOM 646 C C . LEU A 1 85 ? -8.499 -0.633 13.795 1.00 94.12 85 LEU A C 1
ATOM 648 O O . LEU A 1 85 ? -9.227 -1.061 14.685 1.00 94.12 85 LEU A O 1
ATOM 652 N N . VAL A 1 86 ? -7.167 -0.725 13.868 1.00 92.94 86 VAL A N 1
ATOM 653 C CA . VAL A 1 86 ? -6.455 -1.371 14.990 1.00 92.94 86 VAL A CA 1
ATOM 654 C C . VAL A 1 86 ? -6.735 -0.671 16.321 1.00 92.94 86 VAL A C 1
ATOM 656 O O . VAL A 1 86 ? -6.839 -1.320 17.356 1.00 92.94 86 VAL A O 1
ATOM 659 N N . ILE A 1 87 ? -6.868 0.658 16.324 1.00 94.62 87 ILE A N 1
ATOM 660 C CA . ILE A 1 87 ? -7.127 1.424 17.553 1.00 94.62 87 ILE A CA 1
ATOM 661 C C . ILE A 1 87 ? -8.619 1.620 17.858 1.00 94.62 87 ILE A C 1
ATOM 663 O O . ILE A 1 87 ? -8.942 2.430 18.735 1.00 94.62 87 ILE A O 1
ATOM 667 N N . HIS A 1 88 ? -9.520 0.925 17.153 1.00 93.00 88 HIS A N 1
ATOM 668 C CA . HIS A 1 88 ? -10.968 1.148 17.219 1.00 93.00 88 HIS A CA 1
ATOM 669 C C . HIS A 1 88 ? -11.521 1.092 18.650 1.00 93.00 88 HIS A C 1
ATOM 671 O O . HIS A 1 88 ? -12.212 2.022 19.069 1.00 93.00 88 HIS A O 1
ATOM 677 N N . ASP A 1 89 ? -11.125 0.082 19.426 1.00 90.94 89 ASP A N 1
ATOM 678 C CA . ASP A 1 89 ? -11.596 -0.126 20.803 1.00 90.94 89 ASP A CA 1
ATOM 679 C C . ASP A 1 89 ? -11.017 0.891 21.800 1.00 90.94 89 ASP A C 1
ATOM 681 O O . ASP A 1 89 ? -11.433 0.965 22.956 1.00 90.94 89 ASP A O 1
ATOM 685 N N . ARG A 1 90 ? -10.031 1.695 21.372 1.00 91.31 90 ARG A N 1
ATOM 686 C CA . ARG A 1 90 ? -9.390 2.786 22.134 1.00 91.31 90 ARG A CA 1
ATOM 687 C C . ARG A 1 90 ? -8.773 2.385 23.478 1.00 91.31 90 ARG A C 1
ATOM 689 O O . ARG A 1 90 ? -8.341 3.278 24.218 1.00 91.31 90 ARG A O 1
ATOM 696 N N . THR A 1 91 ? -8.664 1.091 23.769 1.00 94.31 91 THR A N 1
ATOM 697 C CA . THR A 1 91 ? -8.030 0.563 24.980 1.00 94.31 91 THR A CA 1
ATOM 698 C C . THR A 1 91 ? -6.533 0.902 25.015 1.00 94.31 91 THR A C 1
ATOM 700 O O . THR A 1 91 ? -5.917 1.151 23.971 1.00 94.31 91 THR A O 1
ATOM 703 N N . PRO A 1 92 ? -5.891 0.908 26.198 1.00 93.19 92 PRO A N 1
ATOM 704 C CA . PRO A 1 92 ? -4.445 1.115 26.294 1.00 93.19 92 PRO A CA 1
ATOM 705 C C . PRO A 1 92 ? -3.634 0.109 25.462 1.00 93.19 92 PRO A C 1
ATOM 707 O O . PRO A 1 92 ? -2.618 0.480 24.870 1.00 93.19 92 PRO A O 1
ATOM 710 N N . VAL A 1 93 ? -4.112 -1.139 25.378 1.00 91.81 93 VAL A N 1
ATOM 711 C CA . VAL A 1 93 ? -3.510 -2.209 24.569 1.00 91.81 93 VAL A CA 1
ATOM 712 C C . VAL A 1 93 ? -3.630 -1.883 23.081 1.00 91.81 93 VAL A C 1
ATOM 714 O O . VAL A 1 93 ? -2.606 -1.837 22.399 1.00 91.81 93 VAL A O 1
ATOM 717 N N . ALA A 1 94 ? -4.832 -1.539 22.606 1.00 91.69 94 ALA A N 1
ATOM 718 C CA . ALA A 1 94 ? -5.069 -1.164 21.213 1.00 91.69 94 ALA A CA 1
ATOM 719 C C . ALA A 1 94 ? -4.23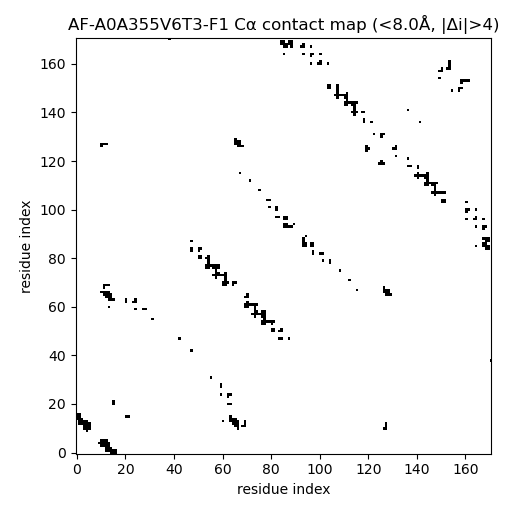9 0.053 20.792 1.00 91.69 94 ALA A C 1
ATOM 721 O O . ALA A 1 94 ? -3.571 0.033 19.761 1.00 91.69 94 ALA A O 1
ATOM 722 N N . ARG A 1 95 ? -4.162 1.088 21.637 1.00 93.31 95 ARG A N 1
ATOM 723 C CA . ARG A 1 95 ? -3.316 2.266 21.378 1.00 93.31 95 ARG A CA 1
ATOM 724 C C . ARG A 1 95 ? -1.832 1.915 21.297 1.00 93.31 95 ARG A C 1
ATOM 726 O O . ARG A 1 95 ? -1.117 2.485 20.477 1.00 93.31 95 ARG A O 1
ATOM 733 N N . ARG A 1 96 ? -1.340 1.014 22.154 1.00 92.56 96 ARG A N 1
ATOM 734 C CA . ARG A 1 96 ? 0.063 0.576 22.119 1.00 92.56 96 ARG A CA 1
ATOM 735 C C . ARG A 1 96 ? 0.361 -0.216 20.847 1.00 92.56 96 ARG A C 1
ATOM 737 O O . ARG A 1 96 ? 1.356 0.088 20.194 1.00 92.56 96 ARG A O 1
ATOM 744 N N . ALA A 1 97 ? -0.496 -1.175 20.500 1.00 91.75 97 ALA A N 1
ATOM 745 C CA . ALA A 1 97 ? -0.381 -1.960 19.274 1.00 91.75 97 ALA A CA 1
ATOM 746 C C . ALA A 1 97 ? -0.414 -1.055 18.036 1.00 91.75 97 ALA A C 1
ATOM 748 O O . ALA A 1 97 ? 0.487 -1.116 17.204 1.00 91.75 97 ALA A O 1
ATOM 749 N N . GLY A 1 98 ? -1.375 -0.129 17.983 1.00 92.62 98 GLY A N 1
ATOM 750 C CA . GLY A 1 98 ? -1.493 0.858 16.917 1.00 92.62 98 GLY A CA 1
ATOM 751 C C . GLY A 1 98 ? -0.249 1.733 16.764 1.00 92.62 98 GLY A C 1
ATOM 752 O O . GLY A 1 98 ? 0.188 1.956 15.642 1.00 92.62 98 GLY A O 1
ATOM 753 N N . ARG A 1 99 ? 0.364 2.219 17.855 1.00 93.50 99 ARG A N 1
ATOM 754 C CA . ARG A 1 99 ? 1.603 3.019 17.755 1.00 93.50 99 ARG A CA 1
ATOM 755 C C . ARG A 1 99 ? 2.749 2.235 17.120 1.00 93.50 99 ARG A C 1
ATOM 757 O O . ARG A 1 99 ? 3.436 2.778 16.263 1.00 93.50 99 ARG A O 1
ATOM 764 N N . ILE A 1 100 ? 2.946 0.985 17.538 1.00 92.12 100 ILE A N 1
ATOM 765 C CA . ILE A 1 100 ? 4.001 0.118 16.989 1.00 92.12 100 ILE A CA 1
ATOM 766 C C . ILE A 1 100 ? 3.716 -0.179 15.515 1.00 92.12 100 ILE A C 1
ATOM 768 O O . ILE A 1 100 ? 4.610 -0.054 14.682 1.00 92.12 100 ILE A O 1
ATOM 772 N N . TYR A 1 101 ? 2.459 -0.495 15.188 1.00 92.06 101 TYR A N 1
ATOM 773 C CA . TYR A 1 101 ? 2.010 -0.651 13.809 1.00 92.06 101 TYR A CA 1
ATOM 774 C C . TYR A 1 101 ? 2.310 0.596 12.977 1.00 92.06 101 TYR A C 1
ATOM 776 O O . TYR A 1 101 ? 2.915 0.471 11.924 1.00 92.06 101 TYR A O 1
ATOM 784 N N . LEU A 1 102 ? 1.934 1.789 13.448 1.00 93.38 102 LEU A N 1
ATOM 785 C CA . LEU A 1 102 ? 2.093 3.031 12.694 1.00 93.38 102 LEU A CA 1
ATOM 786 C C . LEU A 1 102 ? 3.568 3.375 12.471 1.00 93.38 102 LEU A C 1
ATOM 788 O O . LEU A 1 102 ? 3.940 3.754 11.368 1.00 93.38 102 LEU A O 1
ATOM 792 N N . GLN A 1 103 ? 4.413 3.212 13.491 1.00 93.75 103 GLN A N 1
ATOM 793 C CA . GLN A 1 103 ? 5.855 3.438 13.369 1.00 93.75 103 GLN A CA 1
ATOM 794 C C . GLN A 1 103 ? 6.469 2.539 12.297 1.00 93.75 103 GLN A C 1
ATOM 796 O O . GLN A 1 103 ? 7.190 3.021 11.428 1.00 93.75 103 GLN A O 1
ATOM 801 N N . LEU A 1 104 ? 6.152 1.243 12.334 1.00 92.38 104 LEU A N 1
ATOM 802 C CA . LEU A 1 104 ? 6.650 0.302 11.340 1.00 92.38 104 LEU A CA 1
ATOM 803 C C . LEU A 1 104 ? 6.021 0.588 9.970 1.00 92.38 104 LEU A C 1
ATOM 805 O O . LEU A 1 104 ? 6.747 0.733 9.001 1.00 92.38 104 LEU A O 1
ATOM 809 N N . ALA A 1 105 ? 4.711 0.796 9.871 1.00 92.25 105 ALA A N 1
ATOM 810 C CA . ALA A 1 105 ? 4.044 1.140 8.616 1.00 92.25 105 ALA A CA 1
ATOM 811 C C . ALA A 1 105 ? 4.683 2.358 7.927 1.00 92.25 105 ALA A C 1
ATOM 813 O O . ALA A 1 105 ? 5.020 2.269 6.751 1.00 92.25 105 ALA A O 1
ATOM 814 N N . VAL A 1 106 ? 4.940 3.443 8.666 1.00 94.88 106 VAL A N 1
ATOM 815 C CA . VAL A 1 106 ? 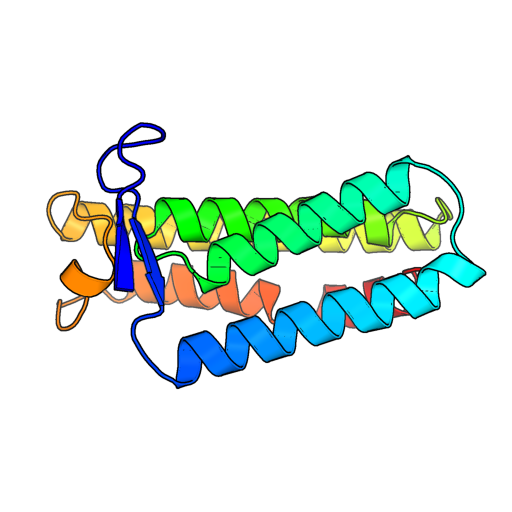5.580 4.654 8.128 1.00 94.88 106 VAL A CA 1
ATOM 816 C C . VAL A 1 106 ? 7.018 4.383 7.686 1.00 94.88 106 VAL A C 1
ATOM 818 O O . VAL A 1 106 ? 7.402 4.811 6.603 1.00 94.88 106 VAL A O 1
ATOM 821 N N . LEU A 1 107 ? 7.811 3.637 8.463 1.00 94.69 107 LEU A N 1
ATOM 822 C CA . LEU A 1 107 ? 9.170 3.260 8.048 1.00 94.69 107 LEU A CA 1
ATOM 823 C C . LEU A 1 107 ? 9.167 2.441 6.748 1.00 94.69 107 LEU A C 1
ATOM 825 O O . LEU A 1 107 ? 10.012 2.651 5.878 1.00 94.69 107 LEU A O 1
ATOM 829 N N . GLY A 1 108 ? 8.198 1.538 6.596 1.00 94.75 108 GLY A N 1
ATOM 830 C CA . GLY A 1 108 ? 8.028 0.737 5.385 1.00 94.75 108 GLY A CA 1
ATOM 831 C C . GLY A 1 108 ? 7.585 1.572 4.196 1.00 94.75 108 GLY A C 1
ATOM 832 O O . GLY A 1 108 ? 8.129 1.413 3.108 1.00 94.75 108 GLY A O 1
ATOM 833 N N . GLU A 1 109 ? 6.650 2.498 4.407 1.00 96.62 109 GLU A N 1
ATOM 834 C CA . GLU A 1 109 ? 6.201 3.445 3.385 1.00 96.62 109 GLU A CA 1
ATOM 835 C C . GLU A 1 109 ? 7.339 4.358 2.921 1.00 96.62 109 GLU A C 1
ATOM 837 O O . GLU A 1 109 ? 7.507 4.544 1.720 1.00 96.62 109 GLU A O 1
ATOM 842 N N . MET A 1 110 ? 8.176 4.854 3.838 1.00 97.44 110 MET A N 1
ATOM 843 C CA . MET A 1 110 ? 9.350 5.660 3.494 1.00 97.44 110 MET A CA 1
ATOM 844 C C . MET A 1 110 ? 10.353 4.875 2.644 1.00 97.44 110 MET A C 1
ATOM 846 O O . MET A 1 110 ? 10.842 5.400 1.641 1.00 97.44 110 MET A O 1
ATOM 850 N N . ALA A 1 111 ? 10.652 3.626 3.014 1.00 97.50 111 ALA A N 1
ATOM 851 C CA . ALA A 1 111 ? 11.540 2.764 2.236 1.00 97.50 111 ALA A CA 1
ATOM 852 C C . ALA A 1 111 ? 10.948 2.464 0.850 1.00 97.50 111 ALA A C 1
ATOM 854 O O . ALA A 1 111 ? 11.614 2.679 -0.162 1.00 97.50 111 ALA A O 1
ATOM 855 N N . LEU A 1 112 ? 9.676 2.058 0.797 1.00 98.00 112 LEU A N 1
ATOM 856 C CA . LEU A 1 112 ? 8.965 1.764 -0.444 1.00 98.00 112 LEU A CA 1
ATOM 857 C C . LEU A 1 112 ? 8.954 2.973 -1.384 1.00 98.00 112 LEU A C 1
ATOM 859 O O . LEU A 1 112 ? 9.384 2.855 -2.529 1.00 98.00 112 LEU A O 1
ATOM 863 N N . LEU A 1 113 ? 8.518 4.139 -0.897 1.00 98.00 113 LEU A N 1
ATOM 864 C CA . LEU A 1 113 ? 8.446 5.364 -1.691 1.00 98.00 113 LEU A CA 1
ATOM 865 C C . LEU A 1 113 ? 9.825 5.771 -2.215 1.00 98.00 113 LEU A C 1
ATOM 867 O O . LEU A 1 113 ? 9.961 6.099 -3.391 1.00 98.00 113 LEU A O 1
ATOM 871 N N . SER A 1 114 ? 10.852 5.703 -1.364 1.00 98.38 114 SER A N 1
ATOM 872 C CA . SER A 1 114 ? 12.228 6.018 -1.763 1.00 98.38 114 SER A CA 1
ATOM 873 C C . SER A 1 114 ? 12.706 5.094 -2.883 1.00 98.38 114 SER A C 1
ATOM 875 O O . SER A 1 114 ? 13.267 5.566 -3.869 1.00 98.38 114 SER A O 1
ATOM 877 N N . GLY A 1 115 ? 12.441 3.789 -2.769 1.00 98.25 115 GLY A N 1
ATOM 878 C CA . GLY A 1 115 ? 12.757 2.818 -3.812 1.00 98.25 115 GLY A CA 1
ATOM 879 C C . GLY A 1 115 ? 12.052 3.137 -5.131 1.00 98.25 115 GLY A C 1
ATOM 880 O O . GLY A 1 115 ? 12.716 3.251 -6.157 1.00 98.25 115 GLY A O 1
ATOM 881 N N . LEU A 1 116 ? 10.735 3.368 -5.103 1.00 97.88 116 LEU A N 1
ATOM 882 C CA . LEU A 1 116 ? 9.945 3.697 -6.297 1.00 97.88 116 LEU A CA 1
ATOM 883 C C . LEU A 1 116 ? 10.425 4.987 -6.986 1.00 97.88 116 LEU A C 1
ATOM 885 O O . LEU A 1 116 ? 10.555 5.013 -8.210 1.00 97.88 116 LEU A O 1
ATOM 889 N N . ILE A 1 117 ? 10.734 6.038 -6.217 1.00 97.62 117 ILE A N 1
ATOM 890 C CA . ILE A 1 117 ? 11.243 7.312 -6.753 1.00 97.62 117 ILE A CA 1
ATOM 891 C C . ILE A 1 117 ? 12.609 7.119 -7.416 1.00 97.62 117 ILE A C 1
ATOM 893 O O . ILE A 1 117 ? 12.828 7.615 -8.519 1.00 97.62 117 ILE A O 1
ATOM 897 N N . ILE A 1 118 ? 13.526 6.394 -6.770 1.00 98.00 118 ILE A N 1
ATOM 898 C CA . ILE A 1 118 ? 14.867 6.156 -7.318 1.00 98.00 118 ILE A CA 1
ATOM 899 C C . ILE A 1 118 ? 14.788 5.319 -8.604 1.00 98.00 118 ILE A C 1
ATOM 901 O O . ILE A 1 118 ? 15.491 5.643 -9.560 1.00 98.00 118 ILE A O 1
ATOM 905 N N . ILE A 1 119 ? 13.921 4.297 -8.668 1.00 97.75 119 ILE A N 1
ATOM 906 C CA . ILE A 1 119 ? 13.687 3.516 -9.902 1.00 97.75 119 ILE A CA 1
ATOM 907 C C . ILE A 1 119 ? 13.183 4.437 -11.007 1.00 97.75 119 ILE A C 1
ATOM 909 O O . ILE A 1 119 ? 13.748 4.466 -12.098 1.00 97.75 119 ILE A O 1
ATOM 913 N N . SER A 1 120 ? 12.156 5.235 -10.709 1.00 96.38 120 SER A N 1
ATOM 914 C CA . SER A 1 120 ? 11.592 6.168 -11.679 1.00 96.38 120 SER A CA 1
ATOM 915 C C . SER A 1 120 ? 12.642 7.150 -12.204 1.00 96.38 120 SER A C 1
ATOM 917 O O . SER A 1 120 ? 12.753 7.350 -13.412 1.00 96.38 120 SER A O 1
ATOM 919 N N . TYR A 1 121 ? 13.478 7.699 -11.318 1.00 96.62 121 TYR A N 1
ATOM 920 C CA . TYR A 1 121 ? 14.578 8.588 -11.686 1.00 96.62 121 TYR A CA 1
ATOM 921 C C . TYR A 1 121 ? 15.616 7.903 -12.591 1.00 96.62 121 TYR A C 1
ATOM 923 O O . TYR A 1 121 ? 16.022 8.483 -13.597 1.00 96.62 121 TYR A O 1
ATOM 931 N N . GLN A 1 122 ? 16.012 6.661 -12.282 1.00 95.81 122 GLN A N 1
ATOM 932 C CA . GLN A 1 122 ? 16.951 5.879 -13.104 1.00 95.81 122 GLN A CA 1
ATOM 933 C C . GLN A 1 122 ? 16.416 5.616 -14.515 1.00 95.81 122 GLN A C 1
ATOM 935 O O . GLN A 1 122 ? 17.190 5.555 -15.467 1.00 95.81 122 GLN A O 1
ATOM 940 N N . LEU A 1 123 ? 15.095 5.520 -14.655 1.00 95.75 123 LEU A N 1
ATOM 941 C CA . LEU A 1 123 ? 14.405 5.251 -15.914 1.00 95.75 123 LEU A CA 1
ATOM 942 C C . LEU A 1 123 ? 13.856 6.525 -16.577 1.00 95.75 123 LEU A C 1
ATOM 944 O O . LEU A 1 123 ? 12.853 6.481 -17.287 1.00 95.75 123 LEU A O 1
ATOM 948 N N . GLY A 1 124 ? 14.492 7.676 -16.338 1.00 94.44 124 GLY A N 1
ATOM 949 C CA . GLY A 1 124 ? 14.165 8.930 -17.024 1.00 94.44 124 GLY A CA 1
ATOM 950 C C . GLY A 1 124 ? 12.803 9.522 -16.650 1.00 94.44 124 GLY A C 1
ATOM 951 O O . GLY A 1 124 ? 12.208 10.241 -17.448 1.00 94.44 124 GLY A O 1
ATOM 952 N N . GLY A 1 125 ? 12.296 9.214 -15.455 1.00 93.81 125 GLY A N 1
ATOM 953 C CA . GLY A 1 125 ? 10.995 9.671 -14.963 1.00 93.81 125 GLY A CA 1
ATOM 954 C C . GLY A 1 125 ? 9.827 8.756 -15.333 1.00 93.81 125 GLY A C 1
ATOM 955 O O . GLY A 1 125 ? 8.676 9.113 -15.090 1.00 93.81 125 GLY A O 1
ATOM 956 N N . ALA A 1 126 ? 10.082 7.575 -15.905 1.00 94.25 126 ALA A N 1
ATOM 957 C CA . ALA A 1 126 ? 9.028 6.602 -16.163 1.00 94.25 126 ALA A CA 1
ATOM 958 C C . ALA A 1 126 ? 8.400 6.130 -14.841 1.00 94.25 126 ALA A C 1
ATOM 960 O O . ALA A 1 126 ? 9.107 5.710 -13.924 1.00 94.25 126 ALA A O 1
ATOM 961 N N . VAL A 1 127 ? 7.071 6.178 -14.738 1.00 94.56 127 VAL A N 1
ATOM 962 C CA . VAL A 1 127 ? 6.317 5.738 -13.542 1.00 94.56 127 VAL A CA 1
ATOM 963 C C . VAL A 1 127 ? 5.533 4.446 -13.766 1.00 94.56 127 VAL A C 1
ATOM 965 O O . VAL A 1 127 ? 5.062 3.832 -12.814 1.00 94.56 127 VAL A O 1
ATOM 968 N N . GLN A 1 128 ? 5.381 4.034 -15.021 1.00 95.31 128 GLN A N 1
ATOM 969 C CA . GLN A 1 128 ? 4.553 2.902 -15.423 1.00 95.31 128 GLN A CA 1
ATOM 970 C C . GLN A 1 128 ? 5.330 1.601 -15.238 1.00 95.31 128 GLN A C 1
ATOM 972 O O . GLN A 1 128 ? 6.450 1.480 -15.732 1.00 95.31 128 GLN A O 1
ATOM 977 N N . PHE A 1 129 ? 4.724 0.595 -14.608 1.00 94.81 129 PHE A N 1
ATOM 978 C CA . PHE A 1 129 ? 5.413 -0.674 -14.357 1.00 94.81 129 PHE A CA 1
ATOM 979 C C . PHE A 1 129 ? 5.825 -1.386 -15.646 1.00 94.81 129 PHE A C 1
ATOM 981 O O . PHE A 1 129 ? 6.878 -2.013 -15.684 1.00 94.81 129 PHE A O 1
ATOM 988 N N . ALA A 1 130 ? 5.049 -1.234 -16.722 1.00 94.12 130 ALA A N 1
ATOM 989 C CA . ALA A 1 130 ? 5.402 -1.763 -18.038 1.00 94.12 130 ALA A CA 1
ATOM 990 C C . ALA A 1 130 ? 6.740 -1.205 -18.561 1.00 94.12 130 ALA A C 1
ATOM 992 O O . ALA A 1 130 ? 7.513 -1.943 -19.158 1.00 94.12 130 ALA A O 1
ATOM 993 N N . ALA A 1 131 ? 7.047 0.068 -18.286 1.00 93.56 131 ALA A N 1
ATOM 994 C CA . ALA A 1 131 ? 8.318 0.685 -18.668 1.00 93.56 131 ALA A CA 1
ATOM 995 C C . ALA A 1 131 ? 9.496 0.220 -17.792 1.00 93.56 131 ALA A C 1
ATOM 997 O O . ALA A 1 131 ? 10.651 0.389 -18.170 1.00 93.56 131 ALA A O 1
ATOM 998 N N . TRP A 1 132 ? 9.215 -0.348 -16.617 1.00 95.12 132 TRP A N 1
ATOM 999 C CA . TRP A 1 132 ? 10.231 -0.867 -15.700 1.00 95.12 132 TRP A CA 1
ATOM 1000 C C . TRP A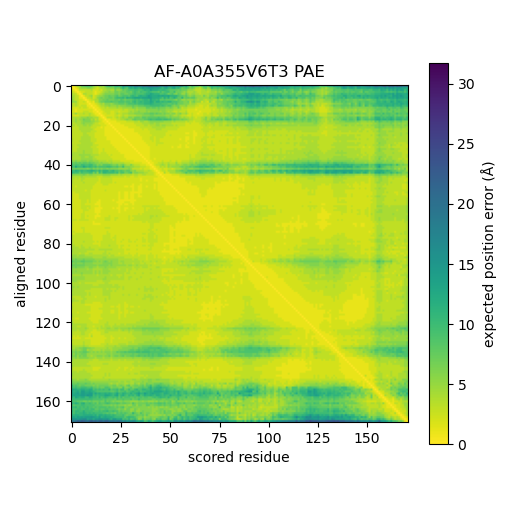 1 132 ? 10.580 -2.331 -15.990 1.00 95.12 132 TRP A C 1
ATOM 1002 O O . TRP A 1 132 ? 11.644 -2.807 -15.588 1.00 95.12 132 TRP A O 1
ATOM 1012 N N . GLN A 1 133 ? 9.706 -3.066 -16.682 1.00 92.81 133 GLN A N 1
ATOM 1013 C CA . GLN A 1 133 ? 9.926 -4.475 -17.005 1.00 92.81 133 GLN A CA 1
ATOM 1014 C C . GLN A 1 133 ? 11.169 -4.660 -17.883 1.00 92.81 133 GLN A C 1
ATOM 1016 O O . GLN A 1 133 ? 11.324 -4.018 -18.917 1.00 92.81 133 GLN A O 1
ATOM 1021 N N . GLY A 1 134 ? 12.061 -5.561 -17.463 1.00 91.94 134 GLY A N 1
ATOM 1022 C CA . GLY A 1 134 ? 13.308 -5.854 -18.178 1.00 91.94 134 GLY A CA 1
ATOM 1023 C C . GLY A 1 134 ? 14.385 -4.769 -18.069 1.00 91.94 134 GLY A C 1
ATOM 1024 O O . GLY A 1 134 ? 15.441 -4.917 -18.680 1.00 91.94 134 GLY A O 1
ATOM 1025 N N . SER A 1 135 ? 14.142 -3.700 -17.304 1.00 93.38 135 SER A N 1
ATOM 1026 C CA . SER A 1 135 ? 15.146 -2.670 -17.035 1.00 93.38 135 SER A CA 1
ATOM 1027 C C . SER A 1 135 ? 16.176 -3.122 -15.993 1.00 93.38 135 SER A C 1
ATOM 1029 O O . SER A 1 135 ? 15.879 -3.939 -15.117 1.00 93.38 135 SER A O 1
ATOM 1031 N N . ASP A 1 136 ? 17.394 -2.585 -16.087 1.00 92.94 136 ASP A N 1
ATOM 1032 C CA . ASP A 1 136 ? 18.459 -2.847 -15.117 1.00 92.94 136 ASP A CA 1
ATOM 1033 C C . ASP A 1 136 ? 18.277 -1.943 -13.887 1.00 92.94 136 ASP A C 1
ATOM 1035 O O . ASP A 1 136 ? 18.705 -0.786 -13.857 1.00 92.94 136 ASP A O 1
ATOM 1039 N N . ILE A 1 137 ? 17.554 -2.454 -12.889 1.00 93.44 137 ILE A N 1
ATOM 1040 C CA . ILE A 1 137 ? 17.292 -1.747 -11.634 1.00 93.44 137 ILE A CA 1
ATOM 1041 C C . ILE A 1 137 ? 18.439 -2.016 -10.664 1.00 93.44 137 ILE A C 1
ATOM 1043 O O . ILE A 1 137 ? 18.682 -3.150 -10.251 1.00 93.44 137 ILE A O 1
ATOM 1047 N N . SER A 1 138 ? 19.106 -0.947 -10.231 1.00 94.31 138 SER A N 1
ATOM 1048 C CA . SER A 1 138 ? 20.187 -1.053 -9.247 1.00 94.31 138 SER A CA 1
ATOM 1049 C C . SER A 1 138 ? 19.741 -1.699 -7.921 1.00 94.31 138 SER A C 1
ATOM 1051 O O . SER A 1 138 ? 18.590 -1.600 -7.491 1.00 94.31 138 SER A O 1
ATOM 1053 N N . ALA A 1 139 ? 20.678 -2.340 -7.218 1.00 96.69 139 ALA A N 1
ATOM 1054 C CA . ALA A 1 139 ? 20.367 -3.138 -6.028 1.00 96.69 139 ALA A CA 1
ATOM 1055 C C . ALA A 1 139 ? 19.734 -2.335 -4.874 1.00 96.69 139 ALA A C 1
ATOM 1057 O O . ALA A 1 139 ? 18.878 -2.853 -4.159 1.00 96.69 139 ALA A O 1
ATOM 1058 N N . LEU A 1 140 ? 20.135 -1.074 -4.685 1.00 97.50 140 LEU A N 1
ATOM 1059 C CA . LEU A 1 140 ? 19.651 -0.228 -3.590 1.00 97.50 140 LEU A CA 1
ATOM 1060 C C . LEU A 1 140 ? 18.135 0.051 -3.657 1.00 97.50 140 LEU A C 1
ATOM 1062 O O . LEU A 1 140 ? 17.445 -0.273 -2.690 1.00 97.50 140 LEU A O 1
ATOM 1066 N N . PRO A 1 141 ? 17.574 0.623 -4.742 1.00 97.44 141 PRO A N 1
ATOM 1067 C CA . PRO A 1 141 ? 16.133 0.831 -4.839 1.00 97.44 141 PRO A CA 1
ATOM 1068 C C . PRO A 1 141 ? 15.335 -0.471 -4.785 1.00 97.44 141 PRO A C 1
ATOM 1070 O O . PRO A 1 141 ? 14.291 -0.503 -4.136 1.00 97.44 141 PRO A O 1
ATOM 1073 N N . ALA A 1 142 ? 15.833 -1.550 -5.398 1.00 96.00 142 ALA A N 1
ATOM 1074 C CA . ALA A 1 142 ? 15.196 -2.860 -5.298 1.00 96.00 142 ALA A CA 1
ATOM 1075 C C . ALA A 1 142 ? 15.125 -3.335 -3.835 1.00 96.00 142 ALA A C 1
ATOM 1077 O O . ALA A 1 142 ? 14.064 -3.747 -3.368 1.00 96.00 142 ALA A O 1
ATOM 1078 N N . ALA A 1 143 ? 16.219 -3.202 -3.077 1.00 96.44 143 ALA A N 1
ATOM 1079 C CA . ALA A 1 143 ? 16.250 -3.528 -1.655 1.00 96.44 143 ALA A CA 1
ATOM 1080 C C . ALA A 1 143 ? 15.293 -2.650 -0.836 1.00 96.44 143 ALA A C 1
ATOM 1082 O O . ALA A 1 143 ? 14.600 -3.163 0.036 1.00 96.44 143 ALA A O 1
ATOM 1083 N N . LEU A 1 144 ? 15.200 -1.351 -1.129 1.00 97.56 144 LEU A N 1
ATOM 1084 C CA . LEU A 1 144 ? 14.269 -0.438 -0.458 1.00 97.56 144 LEU A CA 1
ATOM 1085 C C . LEU A 1 144 ? 12.801 -0.822 -0.696 1.00 97.56 144 LEU A C 1
ATOM 1087 O O . LEU A 1 144 ? 12.024 -0.865 0.260 1.00 97.56 144 LEU A O 1
ATOM 1091 N N . VAL A 1 145 ? 12.435 -1.170 -1.936 1.00 96.88 145 VAL A N 1
ATOM 1092 C CA . VAL A 1 145 ? 11.097 -1.693 -2.263 1.00 96.88 145 VAL A CA 1
ATOM 1093 C C . VAL A 1 145 ? 10.833 -2.995 -1.506 1.00 96.88 145 VAL A C 1
ATOM 1095 O O . VAL A 1 145 ? 9.795 -3.127 -0.858 1.00 96.88 145 VAL A O 1
ATOM 1098 N N . LEU A 1 146 ? 11.783 -3.937 -1.523 1.00 94.12 146 LEU A N 1
ATOM 1099 C CA . LEU A 1 146 ? 11.656 -5.217 -0.819 1.00 94.12 146 LEU A CA 1
ATOM 1100 C C . LEU A 1 146 ? 11.537 -5.046 0.698 1.00 94.12 146 LEU A C 1
ATOM 1102 O O . LEU A 1 146 ? 10.731 -5.729 1.320 1.00 94.12 146 LEU A O 1
ATOM 1106 N N . ILE A 1 147 ? 12.293 -4.128 1.300 1.00 93.62 147 ILE A N 1
ATOM 1107 C CA . ILE A 1 147 ? 12.206 -3.819 2.732 1.00 93.62 147 ILE A CA 1
ATOM 1108 C C . ILE A 1 147 ? 10.847 -3.199 3.053 1.00 93.62 147 ILE A C 1
ATOM 1110 O O . ILE A 1 147 ? 10.196 -3.629 4.004 1.00 93.62 147 ILE A O 1
ATOM 1114 N N . GLY A 1 148 ? 10.394 -2.226 2.259 1.00 94.75 148 GLY A N 1
ATOM 1115 C CA . GLY A 1 148 ? 9.108 -1.563 2.466 1.00 94.75 148 GLY A CA 1
ATOM 1116 C C . GLY A 1 148 ? 7.926 -2.531 2.381 1.00 94.75 148 GLY A C 1
ATOM 1117 O O . GLY A 1 148 ? 7.101 -2.596 3.297 1.00 94.75 148 GLY A O 1
ATOM 1118 N N . LEU A 1 149 ? 7.889 -3.355 1.329 1.00 93.88 149 LEU A N 1
ATOM 1119 C CA . LEU A 1 149 ? 6.890 -4.415 1.177 1.00 93.88 149 LEU A CA 1
ATOM 1120 C C . LEU A 1 149 ? 7.050 -5.500 2.248 1.00 93.88 149 LEU A C 1
ATOM 1122 O O . LEU A 1 149 ? 6.057 -5.988 2.782 1.00 93.88 149 LEU A O 1
ATOM 1126 N N . GLY A 1 150 ? 8.283 -5.856 2.605 1.00 90.50 150 GLY A N 1
ATOM 1127 C CA . GLY A 1 150 ? 8.571 -6.928 3.549 1.00 90.50 150 GLY A CA 1
ATOM 1128 C C . GLY A 1 150 ? 8.162 -6.604 4.985 1.00 90.50 150 GLY A C 1
ATOM 1129 O O . GLY A 1 150 ? 7.584 -7.444 5.679 1.00 90.50 150 GLY A O 1
ATOM 1130 N N . LEU A 1 151 ? 8.381 -5.358 5.407 1.00 88.94 151 LEU A N 1
ATOM 1131 C CA . LEU A 1 151 ? 7.905 -4.824 6.682 1.00 88.94 151 LEU A CA 1
ATOM 1132 C C . LEU A 1 151 ? 6.370 -4.867 6.749 1.00 88.94 151 LEU A C 1
ATOM 1134 O O . LEU A 1 151 ? 5.801 -5.230 7.782 1.00 88.94 151 LEU A O 1
ATOM 1138 N N . LYS A 1 152 ? 5.699 -4.570 5.628 1.00 86.31 152 LYS A N 1
ATOM 1139 C CA . LYS A 1 152 ? 4.237 -4.614 5.514 1.00 86.31 152 LYS A CA 1
ATOM 1140 C C . LYS A 1 152 ? 3.669 -6.028 5.466 1.00 86.31 152 LYS A C 1
ATOM 1142 O O . LYS A 1 152 ? 2.608 -6.262 6.026 1.00 86.31 152 LYS A O 1
ATOM 1147 N N . ALA A 1 153 ? 4.362 -6.965 4.831 1.00 85.31 153 ALA A N 1
ATOM 1148 C CA . ALA A 1 153 ? 3.965 -8.370 4.794 1.00 85.31 153 ALA A CA 1
ATOM 1149 C C . ALA A 1 153 ? 4.205 -9.086 6.135 1.00 85.31 153 ALA A C 1
ATOM 1151 O O . ALA A 1 153 ? 3.736 -10.203 6.328 1.00 85.31 153 ALA A O 1
ATOM 1152 N N . GLY A 1 154 ? 4.936 -8.458 7.063 1.00 81.94 154 GLY A N 1
ATOM 1153 C CA . GLY A 1 154 ? 5.316 -9.090 8.319 1.00 81.94 154 GLY A CA 1
ATOM 1154 C C . GLY A 1 154 ? 6.285 -10.251 8.095 1.00 81.94 154 GLY A C 1
ATOM 1155 O O . GLY A 1 154 ? 6.158 -11.285 8.743 1.00 81.94 154 GLY A O 1
ATOM 1156 N N . PHE A 1 155 ? 7.249 -10.110 7.178 1.00 81.56 155 PHE A N 1
ATOM 1157 C CA . PHE A 1 155 ? 8.319 -11.102 7.039 1.00 81.56 155 PHE A CA 1
ATOM 1158 C C . PHE A 1 155 ? 9.191 -11.147 8.297 1.00 81.56 155 PHE A C 1
ATOM 1160 O O . PHE A 1 155 ? 9.374 -10.140 8.977 1.00 81.56 155 PHE A O 1
ATOM 1167 N N . TRP A 1 156 ? 9.774 -12.303 8.612 1.00 80.00 156 TRP A N 1
ATOM 1168 C CA . TRP A 1 156 ? 10.800 -12.406 9.653 1.00 80.00 156 TRP A CA 1
ATOM 1169 C C . TRP A 1 156 ? 12.023 -11.544 9.280 1.00 80.00 156 TRP A C 1
ATOM 1171 O O . TRP A 1 156 ? 12.485 -11.654 8.144 1.00 80.00 156 TRP A O 1
ATOM 1181 N N . PRO A 1 157 ? 12.585 -10.700 10.173 1.00 75.00 157 PRO A N 1
ATOM 1182 C CA . PRO A 1 157 ? 12.261 -10.477 11.593 1.00 75.00 157 PRO A CA 1
ATOM 1183 C C . PRO A 1 157 ? 11.263 -9.326 11.861 1.00 75.00 157 PRO A C 1
ATOM 1185 O O . PRO A 1 157 ? 10.944 -9.024 13.006 1.00 75.00 157 PRO A O 1
ATOM 1188 N N . LEU A 1 158 ? 10.739 -8.693 10.816 1.00 74.31 158 LEU A N 1
ATOM 1189 C CA . LEU A 1 158 ? 9.910 -7.483 10.814 1.00 74.31 158 LEU A CA 1
ATOM 1190 C C . LEU A 1 158 ? 8.428 -7.683 11.213 1.00 74.31 158 LEU A C 1
ATOM 1192 O O . LEU A 1 158 ? 7.670 -6.719 11.308 1.00 74.31 158 LEU A O 1
ATOM 1196 N N . HIS A 1 159 ? 8.013 -8.917 11.495 1.00 85.69 159 HIS A N 1
ATOM 1197 C CA . HIS A 1 159 ? 6.646 -9.318 11.856 1.00 85.69 159 HIS A CA 1
ATOM 1198 C C . HIS A 1 159 ? 6.115 -8.812 13.211 1.00 85.69 159 HIS A C 1
ATOM 1200 O O . HIS A 1 159 ? 4.967 -9.084 13.540 1.00 85.69 159 HIS A O 1
ATOM 1206 N N . VAL A 1 160 ? 6.906 -8.085 14.009 1.00 84.69 160 VAL A N 1
ATOM 1207 C CA . VAL A 1 160 ? 6.588 -7.731 15.413 1.00 84.69 160 VAL A CA 1
ATOM 1208 C C . VAL A 1 160 ? 5.242 -7.013 15.580 1.00 84.69 160 VAL A C 1
ATOM 1210 O O . VAL A 1 160 ? 4.566 -7.193 16.593 1.00 84.69 160 VAL A O 1
ATOM 1213 N N . TRP A 1 161 ? 4.821 -6.211 14.600 1.00 83.69 161 TRP A N 1
ATOM 1214 C CA . TRP A 1 161 ? 3.530 -5.521 14.659 1.00 83.69 161 TRP A CA 1
ATOM 1215 C C . TRP A 1 161 ? 2.333 -6.479 14.580 1.00 83.69 161 TRP A C 1
ATOM 1217 O O . TRP A 1 161 ? 1.279 -6.177 15.136 1.00 83.69 161 TRP A O 1
ATOM 1227 N N . LEU A 1 162 ? 2.485 -7.627 13.916 1.00 84.56 162 LEU A N 1
ATOM 1228 C CA . LEU A 1 162 ? 1.384 -8.511 13.538 1.00 84.56 162 LEU A CA 1
ATOM 1229 C C . LEU A 1 162 ? 0.810 -9.290 14.744 1.00 84.56 162 LEU A C 1
ATOM 1231 O O . LEU A 1 162 ? -0.404 -9.213 14.952 1.00 84.56 162 LEU A O 1
ATOM 1235 N N . PRO A 1 163 ? 1.625 -9.906 15.633 1.00 84.00 163 PRO A N 1
ATOM 1236 C CA . PRO A 1 163 ? 1.143 -10.495 16.888 1.00 84.00 163 PRO A CA 1
ATOM 1237 C C . PRO A 1 163 ? 0.525 -9.491 17.867 1.00 84.00 163 PRO A C 1
ATOM 1239 O O . PRO A 1 163 ? -0.229 -9.887 18.748 1.00 84.00 163 PRO A O 1
ATOM 1242 N N . LEU A 1 164 ? 0.858 -8.201 17.749 1.00 83.06 164 LEU A N 1
ATOM 1243 C CA . LEU A 1 164 ? 0.327 -7.151 18.623 1.00 83.06 164 LEU A CA 1
ATOM 1244 C C . LEU A 1 164 ? -0.987 -6.571 18.097 1.00 83.06 164 LEU A C 1
ATOM 1246 O O . LEU A 1 164 ? -1.872 -6.255 18.888 1.00 83.06 164 LEU A O 1
ATOM 1250 N N . ALA A 1 165 ? -1.105 -6.410 16.778 1.00 81.62 165 ALA A N 1
ATOM 1251 C CA . ALA A 1 165 ? -2.276 -5.824 16.141 1.00 81.62 165 ALA A CA 1
ATOM 1252 C C . ALA A 1 165 ? -3.458 -6.800 16.085 1.00 81.62 165 ALA A C 1
ATOM 1254 O O . ALA A 1 165 ? -4.577 -6.385 16.366 1.00 81.62 165 ALA A O 1
ATOM 1255 N N . HIS A 1 166 ? -3.225 -8.084 15.783 1.00 84.12 166 HIS A N 1
ATOM 1256 C CA . HIS A 1 166 ? -4.311 -9.063 15.629 1.00 84.12 166 HIS A CA 1
ATOM 1257 C C . HIS A 1 166 ? -5.202 -9.216 16.872 1.00 84.12 166 HIS A C 1
ATOM 1259 O O . HIS A 1 166 ? -6.414 -9.125 16.719 1.00 84.12 166 HIS A O 1
ATOM 1265 N N . PRO A 1 167 ? -4.660 -9.394 18.094 1.00 83.50 167 PRO A N 1
ATOM 1266 C CA . PRO A 1 167 ? -5.487 -9.516 19.298 1.00 83.50 167 PRO A CA 1
ATOM 1267 C C . PRO A 1 167 ? -6.147 -8.204 19.737 1.00 83.50 167 PRO A C 1
ATOM 1269 O O . PRO A 1 167 ? -7.009 -8.217 20.609 1.00 83.50 167 PRO A O 1
ATOM 1272 N N . ALA A 1 168 ? -5.678 -7.069 19.214 1.00 80.69 168 ALA A N 1
ATOM 1273 C CA . ALA A 1 168 ? -6.146 -5.741 19.590 1.00 80.69 168 ALA A CA 1
ATOM 1274 C C . ALA A 1 168 ? -7.180 -5.161 18.615 1.00 80.69 168 ALA A C 1
ATOM 1276 O O . ALA A 1 168 ? -7.843 -4.182 18.957 1.00 80.69 168 ALA A O 1
ATOM 1277 N N . ALA A 1 169 ? -7.273 -5.722 17.408 1.00 79.31 169 ALA A N 1
ATOM 1278 C CA . ALA A 1 169 ? -8.252 -5.335 16.409 1.00 79.31 169 ALA A CA 1
ATOM 1279 C C . ALA A 1 169 ? -9.624 -5.967 16.715 1.00 79.31 169 ALA A C 1
ATOM 1281 O O . ALA A 1 169 ? -9.675 -7.046 17.312 1.00 79.31 169 ALA A O 1
ATOM 1282 N N . PRO A 1 170 ? -10.730 -5.330 16.290 1.00 77.62 170 PRO A N 1
ATOM 1283 C CA . PRO A 1 170 ? -12.067 -5.891 16.459 1.00 77.62 170 PRO A CA 1
ATOM 1284 C C . PRO A 1 170 ? -12.210 -7.242 15.746 1.00 77.62 170 PRO A C 1
ATOM 1286 O O . PRO A 1 170 ? -11.682 -7.413 14.644 1.00 77.62 170 PRO A O 1
ATOM 1289 N N . ALA A 1 171 ? -12.916 -8.175 16.390 1.00 69.12 171 ALA A N 1
ATOM 1290 C CA . ALA A 1 171 ? -13.138 -9.538 15.906 1.00 69.12 171 ALA A CA 1
ATOM 1291 C C . ALA A 1 171 ? -14.310 -9.665 14.930 1.00 69.12 171 ALA A C 1
ATOM 1293 O O . ALA A 1 171 ? -15.311 -8.920 15.066 1.00 69.12 171 ALA A O 1
#

Radius of gyration: 17.19 Å; Cα contacts (8 Å, |Δi|>4): 222; chains: 1; bounding box: 44×28×47 Å

Nearest PDB structures (foldseek):
  6z16-assembly1_d  TM=8.626E-01  e=4.828E-05  Anoxybacillus flavithermus WK1
  7w4g-assembly1_i  TM=9.053E-01  e=9.690E-05  Sus scrofa
  7zmh-assembly1_4  TM=8.554E-01  e=2.830E-04  Thermochaetoides thermophila DSM 1495
  6u8y-assembly1_h  TM=8.500E-01  e=4.837E-04  Pyrococcus furiosus COM1
  8b9z-assembly1_L  TM=8.153E-01  e=9.709E-04  Drosophila melanogaster

Foldseek 3Di:
DKDDPPVVPHPWIFADDDPVLVVVLVVLVVVLVVVCVVCVVPDDDVLLVVLSVQLSQLCSQLSRTQFLVSNLSSLLSNQVSVLCQQCVVVDPLSVVLSVLSVVLLVQLSVLQVVLQVVLCVVLVNDGGVVSSPPDDRDPRSVVSNCSSVCLVVLHPPNVVSVVSSVVRGDD